Protein AF-A0A1Q9NYP8-F1 (afdb_monomer_lite)

Radius of gyration: 22.96 Å; chains: 1; bounding box: 77×47×53 Å

Secondary structure (DSSP, 8-state):
---------------HHHHGGG--TTS-HHHHHHHHHHHTSHHHHHHHHHHHHHSEEETTTHHHHHHHHHHHTSS----HHHHHHHHHHHHHHHHHTTSEEEEEE-B-TTS-B---SSS-EEEEEE-HHHHHHHHHHHHTTT-----

Sequence (147 aa):
MVRKMSSKYACCSMSSQEILKLENNSFPDIKVVSLLKLMAHPLRLKILRLLLYEEQICTCEIVPIFGTSLYNNGEKQYKPESLQVQITKQLVKLRKEGILESRKITFSSNGEAQNKNDGKWTSYKISRNYYSILKNIIESFSKSQKM

Foldseek 3Di:
DDDDDPCPDPDDPDDPVNVVVPQDPLAGVVNVVVVVVLCPPPLLVVVLVVCLVVQKDKLVCQLVVVQVVCVPPPHDRDDSVRSSVVSVVSLVVCVVSVQKDKDWWDADPVRDTDPDDPDTMMMIGGDPSCNVVSCVVSVVVVPDDPD

pLDDT: mean 73.92, std 17.04, range [36.56, 95.75]

Structure (mmCIF, N/CA/C/O backbone):
data_AF-A0A1Q9NYP8-F1
#
_entry.id   AF-A0A1Q9NYP8-F1
#
loop_
_atom_site.group_PDB
_atom_site.id
_atom_site.type_symbol
_atom_site.label_atom_id
_atom_site.label_alt_id
_atom_site.label_comp_id
_atom_site.label_asym_id
_atom_site.label_entity_id
_atom_site.label_seq_id
_atom_site.pdbx_PDB_ins_code
_atom_site.Cartn_x
_atom_site.Cartn_y
_atom_site.Cartn_z
_atom_site.occupancy
_atom_site.B_iso_or_equiv
_atom_site.auth_seq_id
_atom_site.auth_comp_id
_atom_site.auth_asym_id
_atom_site.auth_atom_id
_atom_site.pdbx_PDB_model_num
ATOM 1 N N . MET A 1 1 ? -52.732 27.556 32.100 1.00 40.81 1 MET A N 1
ATOM 2 C CA . MET A 1 1 ? -52.751 26.305 31.307 1.00 40.81 1 MET A CA 1
ATOM 3 C C . MET A 1 1 ? -51.389 26.160 30.631 1.00 40.81 1 MET A C 1
ATOM 5 O O . MET A 1 1 ? -51.141 26.791 29.612 1.00 40.81 1 MET A O 1
ATOM 9 N N . VAL A 1 2 ? -50.450 25.449 31.261 1.00 39.84 2 VAL A N 1
ATOM 10 C CA . VAL A 1 2 ? -49.083 25.290 30.734 1.00 39.84 2 VAL A CA 1
ATOM 11 C C . VAL A 1 2 ? -49.126 24.220 29.648 1.00 39.84 2 VAL A C 1
ATOM 13 O O . VAL A 1 2 ? -49.414 23.057 29.930 1.00 39.84 2 VAL A O 1
ATOM 16 N N . ARG A 1 3 ? -48.909 24.612 28.389 1.00 41.59 3 ARG A N 1
ATOM 17 C CA . ARG A 1 3 ? -48.824 23.666 27.272 1.00 41.59 3 ARG A CA 1
ATOM 18 C C . ARG A 1 3 ? -47.592 22.782 27.477 1.00 41.59 3 ARG A C 1
ATOM 20 O O . ARG A 1 3 ? -46.468 23.260 27.366 1.00 41.59 3 ARG A O 1
ATOM 27 N N . LYS A 1 4 ? -47.807 21.490 27.750 1.00 50.66 4 LYS A N 1
ATOM 28 C CA . LYS A 1 4 ? -46.775 20.454 27.611 1.00 50.66 4 LYS A CA 1
ATOM 29 C C . LYS A 1 4 ? -46.312 20.456 26.154 1.00 50.66 4 LYS A C 1
ATOM 31 O O . LYS A 1 4 ? -47.035 19.985 25.277 1.00 50.66 4 LYS A O 1
ATOM 36 N N . MET A 1 5 ? -45.128 21.005 25.886 1.00 46.66 5 MET A N 1
ATOM 37 C CA . MET A 1 5 ? -44.473 20.799 24.600 1.00 46.66 5 MET A CA 1
ATOM 38 C C . MET A 1 5 ? -44.077 19.326 24.507 1.00 46.66 5 MET A C 1
ATOM 40 O O . MET A 1 5 ? -43.237 18.830 25.251 1.00 46.66 5 MET A O 1
ATOM 44 N N . SER A 1 6 ? -44.752 18.622 23.605 1.00 46.25 6 SER A N 1
ATOM 45 C CA . SER A 1 6 ? -44.417 17.273 23.173 1.00 46.25 6 SER A CA 1
ATOM 46 C C . SER A 1 6 ? -43.011 17.289 22.561 1.00 46.25 6 SER A C 1
ATOM 48 O O . SER A 1 6 ? -42.830 17.780 21.445 1.00 46.25 6 SER A O 1
ATOM 50 N N . SER A 1 7 ? -42.036 16.740 23.286 1.00 49.31 7 SER A N 1
ATOM 51 C CA . SER A 1 7 ? -40.695 16.417 22.791 1.00 49.31 7 SER A CA 1
ATOM 52 C C . SER A 1 7 ? -40.804 15.377 21.670 1.00 49.31 7 SER A C 1
ATOM 54 O O . SER A 1 7 ? -40.824 14.174 21.910 1.00 49.31 7 SER A O 1
ATOM 56 N N . LYS A 1 8 ? -40.953 15.845 20.427 1.00 53.72 8 LYS A N 1
ATOM 57 C CA . LYS A 1 8 ? -40.946 15.002 19.218 1.00 53.72 8 LYS A CA 1
ATOM 58 C C . LYS A 1 8 ? -39.544 14.792 18.639 1.00 53.72 8 LYS A C 1
ATOM 60 O O . LYS A 1 8 ? -39.412 14.159 17.601 1.00 53.72 8 LYS A O 1
ATOM 65 N N . TYR A 1 9 ? -38.509 15.279 19.323 1.00 56.22 9 TYR A N 1
ATOM 66 C CA . TYR A 1 9 ? -37.120 15.180 18.884 1.00 56.22 9 TYR A CA 1
ATOM 67 C C . TYR A 1 9 ? -36.210 14.885 20.079 1.00 56.22 9 TYR A C 1
ATOM 69 O O . TYR A 1 9 ? -35.381 15.704 20.463 1.00 56.22 9 TYR A O 1
ATOM 77 N N . ALA A 1 10 ? -36.353 13.704 20.681 1.00 51.28 10 ALA A N 1
ATOM 78 C CA . ALA A 1 10 ? -35.267 13.136 21.476 1.00 51.28 10 ALA A CA 1
ATOM 79 C C . ALA A 1 10 ? -34.174 12.658 20.503 1.00 51.28 10 ALA A C 1
ATOM 81 O O . ALA A 1 10 ? -34.065 11.476 20.191 1.00 51.28 10 ALA A O 1
ATOM 82 N N . CYS A 1 11 ? -33.430 13.606 19.931 1.00 57.38 11 CYS A N 1
ATOM 83 C CA . CYS A 1 11 ? -32.310 13.320 19.048 1.00 57.38 11 CYS A CA 1
ATOM 84 C C . CYS A 1 11 ? -31.054 13.131 19.914 1.00 57.38 11 CYS A C 1
ATOM 86 O O . CYS A 1 11 ? -30.498 14.103 20.417 1.00 57.38 11 CYS A O 1
ATOM 88 N N . CYS A 1 12 ? -30.660 11.865 20.081 1.00 60.12 12 CYS A N 1
ATOM 89 C CA . CYS A 1 12 ? -29.330 11.389 20.484 1.00 60.12 12 CYS A CA 1
ATOM 90 C C . CYS A 1 12 ? -28.854 11.737 21.911 1.00 60.12 12 CYS A C 1
ATOM 92 O O . CYS A 1 12 ? -28.210 12.753 22.149 1.00 60.12 12 CYS A O 1
ATOM 94 N N . SER A 1 13 ? -29.083 10.821 22.858 1.00 61.16 13 SER A N 1
ATOM 95 C CA . SER A 1 13 ? -28.619 10.910 24.249 1.00 61.16 13 SER A CA 1
ATOM 96 C C . SER A 1 13 ? -27.310 10.146 24.495 1.00 61.16 13 SER A C 1
ATOM 98 O O . SER A 1 13 ? -27.259 9.302 25.385 1.00 61.16 13 SER A O 1
ATOM 100 N N . MET A 1 14 ? -26.262 10.393 23.705 1.00 63.28 14 MET A N 1
ATOM 101 C CA . MET A 1 14 ? -24.908 10.050 24.158 1.00 63.28 14 MET A CA 1
ATOM 102 C C . MET A 1 14 ? -24.208 11.330 24.587 1.00 63.28 14 MET A C 1
ATOM 104 O O . MET A 1 14 ? -23.986 12.240 23.789 1.00 63.28 14 MET A O 1
ATOM 108 N N . SER A 1 15 ? -23.891 11.405 25.870 1.00 75.94 15 SER A N 1
ATOM 109 C CA . SER A 1 15 ? -23.061 12.453 26.443 1.00 75.94 15 SER A CA 1
ATOM 110 C C . SER A 1 15 ? -21.618 12.326 25.946 1.00 75.94 15 SER A C 1
ATOM 112 O O . SER A 1 15 ? -21.139 11.236 25.626 1.00 75.94 15 SER A O 1
ATOM 114 N N . SER A 1 16 ? -20.876 13.433 25.929 1.00 69.88 16 SER A N 1
ATOM 115 C CA . SER A 1 16 ? -19.468 13.442 25.506 1.00 69.88 16 SER A CA 1
ATOM 116 C C . SER A 1 16 ? -18.596 12.453 26.295 1.00 69.88 16 SER A C 1
ATOM 118 O O . SER A 1 16 ? -17.634 11.916 25.757 1.00 69.88 16 SER A O 1
ATOM 120 N N . GLN A 1 17 ? -18.948 12.166 27.554 1.00 71.62 17 GLN A N 1
ATOM 121 C CA . GLN A 1 17 ? -18.256 11.176 28.387 1.00 71.62 17 GLN A CA 1
ATOM 122 C C . GLN A 1 17 ? -18.514 9.729 27.948 1.00 71.62 17 GLN A C 1
ATOM 124 O O . GLN A 1 17 ? -17.668 8.867 28.164 1.00 71.62 17 GLN A O 1
ATOM 129 N N . GLU A 1 18 ? -19.666 9.442 27.343 1.00 76.19 18 GLU A N 1
ATOM 130 C CA . GLU A 1 18 ? -19.981 8.114 26.810 1.00 76.19 18 GLU A CA 1
ATOM 131 C C . GLU A 1 18 ? -19.285 7.866 25.469 1.00 76.19 18 GLU A C 1
ATOM 133 O O . GLU A 1 18 ? -18.900 6.734 25.194 1.00 76.19 18 GLU A O 1
ATOM 138 N N . ILE A 1 19 ? -19.034 8.916 24.680 1.00 72.38 19 ILE A N 1
ATOM 139 C CA . ILE A 1 19 ? -18.252 8.833 23.435 1.00 72.38 19 ILE A CA 1
ATOM 140 C C . ILE A 1 19 ? -16.797 8.445 23.725 1.00 72.38 19 ILE A C 1
ATOM 142 O O . ILE A 1 19 ? -16.246 7.592 23.038 1.00 72.38 19 ILE A O 1
ATOM 146 N N . LEU A 1 20 ? -16.191 9.000 24.780 1.00 68.56 20 LEU A N 1
ATOM 147 C CA . LEU A 1 20 ? -14.818 8.656 25.184 1.00 68.56 20 LEU A CA 1
ATOM 148 C C . LEU A 1 20 ? -14.663 7.182 25.596 1.00 68.56 20 LEU A C 1
ATOM 150 O O . LEU A 1 20 ? -13.567 6.640 25.550 1.00 68.56 20 LEU A O 1
ATOM 154 N N . LYS A 1 21 ? -15.756 6.505 25.970 1.00 71.06 21 LYS A N 1
ATOM 155 C CA . LYS A 1 21 ? -15.749 5.071 26.305 1.00 71.06 21 LYS A CA 1
ATOM 156 C C . LYS A 1 21 ? -15.806 4.163 25.073 1.00 71.06 21 LYS A C 1
ATOM 158 O O . LYS A 1 21 ? -15.669 2.953 25.224 1.00 71.06 21 LYS A O 1
ATOM 163 N N . LEU A 1 22 ? -16.016 4.721 23.878 1.00 70.06 22 LEU A N 1
ATOM 164 C CA . LEU A 1 22 ? -16.021 3.979 22.613 1.00 70.06 22 LEU A CA 1
ATOM 165 C C . LEU A 1 22 ? -14.612 3.766 22.036 1.00 70.06 22 LEU A C 1
ATOM 167 O O . LEU A 1 22 ? -14.495 3.203 20.948 1.00 70.06 22 LEU A O 1
ATOM 171 N N . GLU A 1 23 ? -13.556 4.214 22.726 1.00 64.31 23 GLU A N 1
ATOM 172 C CA . GLU A 1 23 ? -12.179 4.056 22.255 1.00 64.31 23 GLU A CA 1
ATOM 173 C C . GLU A 1 23 ? -11.858 2.591 21.926 1.00 64.31 23 GLU A C 1
ATOM 175 O O . GLU A 1 23 ? -12.004 1.672 22.739 1.00 64.31 23 GLU A O 1
ATOM 180 N N . ASN A 1 24 ? -11.404 2.367 20.694 1.00 62.94 24 ASN A N 1
ATOM 181 C CA . ASN A 1 24 ? -11.041 1.044 20.221 1.00 62.94 24 ASN A CA 1
ATOM 182 C C . ASN A 1 24 ? -9.632 0.685 20.715 1.00 62.94 24 ASN A C 1
ATOM 184 O O . ASN A 1 24 ? -8.627 1.002 20.079 1.00 62.94 24 ASN A O 1
ATOM 188 N N . ASN A 1 25 ? -9.555 -0.013 21.851 1.00 61.53 25 ASN A N 1
ATOM 189 C CA . ASN A 1 25 ? -8.284 -0.413 22.470 1.00 61.53 25 ASN A CA 1
ATOM 190 C C . ASN A 1 25 ? -7.378 -1.252 21.551 1.00 61.53 25 ASN A C 1
ATOM 192 O O . ASN A 1 25 ? -6.161 -1.277 21.736 1.00 61.53 25 ASN A O 1
ATOM 196 N N . SER A 1 26 ? -7.939 -1.944 20.556 1.00 65.75 26 SER A N 1
ATOM 197 C CA . SER A 1 26 ? -7.162 -2.771 19.628 1.00 65.75 26 SER A CA 1
ATOM 198 C C . SER A 1 26 ? -6.425 -1.944 18.571 1.00 65.75 26 SER A C 1
ATOM 200 O O . SER A 1 26 ? -5.361 -2.354 18.103 1.00 65.75 26 SER A O 1
ATOM 202 N N . PHE A 1 27 ? -6.965 -0.783 18.188 1.00 69.44 27 PHE A N 1
ATOM 203 C CA . PHE A 1 27 ? -6.365 0.102 17.192 1.00 69.44 27 PHE A CA 1
ATOM 204 C C . PHE A 1 27 ? -6.673 1.566 17.540 1.00 69.44 27 PHE A C 1
ATOM 206 O O . PHE A 1 27 ? -7.765 2.037 17.231 1.00 69.44 27 PHE A O 1
ATOM 213 N N . PRO A 1 28 ? -5.718 2.303 18.144 1.00 80.12 28 PRO A N 1
ATOM 214 C CA . PRO A 1 28 ? -5.932 3.691 18.534 1.00 80.12 28 PRO A CA 1
ATOM 215 C C . PRO A 1 28 ? -6.402 4.547 17.358 1.00 80.12 28 PRO A C 1
ATOM 217 O O . PRO A 1 28 ? -5.813 4.474 16.273 1.00 80.12 28 PRO A O 1
ATOM 220 N N . ASP A 1 29 ? -7.385 5.415 17.587 1.00 80.00 29 ASP A N 1
ATOM 221 C CA . ASP A 1 29 ? -7.991 6.269 16.556 1.00 80.00 29 ASP A CA 1
ATOM 222 C C . ASP A 1 29 ? -6.948 7.069 15.764 1.00 80.00 29 ASP A C 1
ATOM 224 O O . ASP A 1 29 ? -7.033 7.192 14.542 1.00 80.00 29 ASP A O 1
ATOM 228 N N . ILE A 1 30 ? -5.884 7.529 16.428 1.00 83.00 30 ILE A N 1
ATOM 229 C CA . ILE A 1 30 ? -4.753 8.225 15.793 1.00 83.00 30 ILE A CA 1
ATOM 230 C C . ILE A 1 30 ? -4.103 7.363 14.697 1.00 83.00 30 ILE A C 1
ATOM 232 O O . ILE A 1 30 ? -3.786 7.864 13.613 1.00 83.00 30 ILE A O 1
ATOM 236 N N . LYS A 1 31 ? -3.918 6.059 14.945 1.00 80.31 31 LYS A N 1
ATOM 237 C CA . LYS A 1 31 ? -3.356 5.127 13.955 1.00 80.31 31 LYS A CA 1
ATOM 238 C C . LYS A 1 31 ? -4.330 4.881 12.809 1.00 80.31 31 LYS A C 1
ATOM 240 O O . LYS A 1 31 ? -3.892 4.828 11.662 1.00 80.31 31 LYS A O 1
ATOM 245 N N . VAL A 1 32 ? -5.629 4.788 13.095 1.00 82.38 32 VAL A N 1
ATOM 246 C CA . VAL A 1 32 ? -6.673 4.651 12.066 1.00 82.38 32 VAL A CA 1
ATOM 247 C C . VAL A 1 32 ? -6.689 5.879 11.153 1.00 82.38 32 VAL A C 1
ATOM 249 O O . VAL A 1 32 ? -6.622 5.744 9.932 1.00 82.38 32 VAL A O 1
ATOM 252 N N . VAL A 1 33 ? -6.683 7.085 11.722 1.00 86.06 33 VAL A N 1
ATOM 253 C CA . VAL A 1 33 ? -6.633 8.342 10.960 1.00 86.06 33 VAL A CA 1
ATOM 254 C C . VAL A 1 33 ? -5.366 8.423 10.109 1.00 86.06 33 VAL A C 1
ATOM 256 O O . VAL A 1 33 ? -5.435 8.821 8.944 1.00 86.06 33 VAL A O 1
ATOM 259 N N . SER A 1 34 ? -4.211 8.031 10.656 1.00 86.81 34 SER A N 1
ATOM 260 C CA . SER A 1 34 ? -2.955 7.985 9.896 1.00 86.81 34 SER A CA 1
ATOM 261 C C . SER A 1 34 ? -3.049 7.026 8.704 1.00 86.81 34 SER A C 1
ATOM 263 O O . SER A 1 34 ? -2.731 7.405 7.573 1.00 86.81 34 SER A O 1
ATOM 265 N N . LEU A 1 35 ? -3.578 5.817 8.927 1.00 87.25 35 LEU A N 1
ATOM 266 C CA . LEU A 1 35 ? -3.789 4.812 7.886 1.00 87.25 35 LEU A CA 1
ATOM 267 C C . LEU A 1 35 ? -4.707 5.337 6.773 1.00 87.25 35 LEU A C 1
ATOM 269 O O . LEU A 1 35 ? -4.365 5.235 5.595 1.00 87.25 35 LEU A O 1
ATOM 273 N N . LEU A 1 36 ? -5.827 5.972 7.125 1.00 88.19 36 LEU A N 1
ATOM 274 C CA . LEU A 1 36 ? -6.760 6.549 6.152 1.00 88.19 36 LEU A CA 1
ATOM 275 C C . LEU A 1 36 ? -6.117 7.678 5.333 1.00 88.19 36 LEU A C 1
ATOM 277 O O . LEU A 1 36 ? -6.206 7.674 4.104 1.00 88.19 36 LEU A O 1
ATOM 281 N N . LYS A 1 37 ? -5.393 8.605 5.976 1.00 89.81 37 LYS A N 1
ATOM 282 C CA . LYS A 1 37 ? -4.634 9.671 5.285 1.00 89.81 37 LYS A CA 1
ATOM 283 C C . LYS A 1 37 ? -3.591 9.103 4.328 1.00 89.81 37 LYS A C 1
ATOM 285 O O . LYS A 1 37 ? -3.307 9.665 3.266 1.00 89.81 37 LYS A O 1
ATOM 290 N N . LEU A 1 38 ? -2.990 7.984 4.704 1.00 89.25 38 LEU A N 1
ATOM 291 C CA . LEU A 1 38 ? -2.020 7.306 3.876 1.00 89.25 38 LEU A CA 1
ATOM 292 C C . LEU A 1 38 ? -2.676 6.605 2.676 1.00 89.25 38 LEU A C 1
ATOM 294 O O . LEU A 1 38 ? -2.163 6.678 1.560 1.00 89.25 38 LEU A O 1
ATOM 298 N N . MET A 1 39 ? -3.838 5.992 2.857 1.00 88.88 39 MET A N 1
ATOM 299 C CA . MET A 1 39 ? -4.580 5.355 1.768 1.00 88.88 39 MET A CA 1
ATOM 300 C C . MET A 1 39 ? -5.238 6.356 0.811 1.00 88.88 39 MET A C 1
ATOM 302 O O . MET A 1 39 ? -5.429 6.029 -0.356 1.00 88.88 39 MET A O 1
ATOM 306 N N . ALA A 1 40 ? -5.500 7.590 1.249 1.00 87.88 40 ALA A N 1
ATOM 307 C CA . ALA A 1 40 ? -6.160 8.633 0.455 1.00 87.88 40 ALA A CA 1
ATOM 308 C C . ALA A 1 40 ? -5.402 9.077 -0.818 1.00 87.88 40 ALA A C 1
ATOM 310 O O . ALA A 1 40 ? -5.912 9.872 -1.600 1.00 87.88 40 ALA A O 1
ATOM 311 N N . HIS A 1 41 ? -4.184 8.582 -1.063 1.00 88.94 41 HIS A N 1
ATOM 312 C CA . HIS A 1 41 ? -3.477 8.846 -2.317 1.00 88.94 41 HIS A CA 1
ATOM 313 C C . HIS A 1 41 ? -3.815 7.773 -3.365 1.00 88.94 41 HIS A C 1
ATOM 315 O O . HIS A 1 41 ? -3.499 6.601 -3.129 1.00 88.94 41 HIS A O 1
ATOM 321 N N . PRO A 1 42 ? -4.298 8.143 -4.568 1.00 85.50 42 PRO A N 1
ATOM 322 C CA . PRO A 1 42 ? -4.761 7.187 -5.579 1.00 85.50 42 PRO A CA 1
ATOM 323 C C . PRO A 1 42 ? -3.746 6.088 -5.905 1.00 85.50 42 PRO A C 1
ATOM 325 O O . PRO A 1 42 ? -4.071 4.905 -5.893 1.00 85.50 42 PRO A O 1
ATOM 328 N N . LEU A 1 43 ? -2.478 6.462 -6.114 1.00 87.06 43 L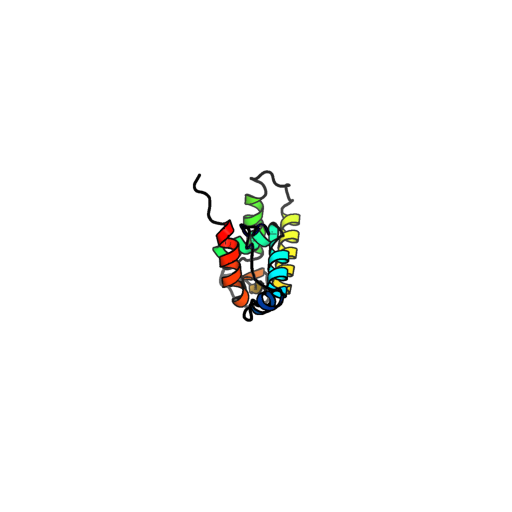EU A N 1
ATOM 329 C CA . LEU A 1 43 ? -1.422 5.489 -6.410 1.00 87.06 43 LEU A CA 1
ATOM 330 C C . LEU A 1 43 ? -1.143 4.517 -5.251 1.00 87.06 43 LEU A C 1
ATOM 332 O O . LEU A 1 43 ? -0.927 3.337 -5.498 1.00 87.06 43 LEU A O 1
ATOM 336 N N . ARG A 1 44 ? -1.181 4.981 -3.990 1.00 91.06 44 ARG A N 1
ATOM 3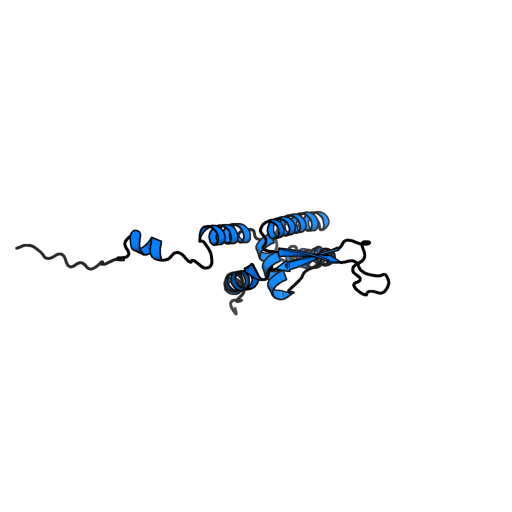37 C CA . ARG A 1 44 ? -0.997 4.104 -2.820 1.00 91.06 44 ARG A CA 1
ATOM 338 C C . ARG A 1 44 ? -2.152 3.115 -2.720 1.00 91.06 44 ARG A C 1
ATOM 34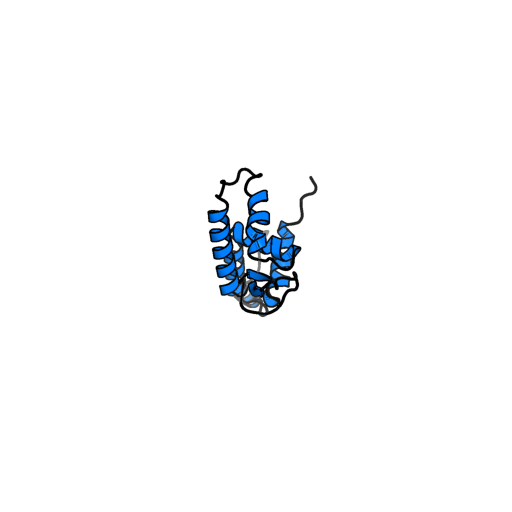0 O O . ARG A 1 44 ? -1.911 1.936 -2.504 1.00 91.06 44 ARG A O 1
ATOM 347 N N . LEU A 1 45 ? -3.379 3.569 -2.963 1.00 90.00 45 LEU A N 1
ATOM 348 C CA . LEU A 1 45 ? -4.546 2.695 -2.983 1.00 90.00 45 LEU A CA 1
ATOM 349 C C . LEU A 1 45 ? -4.467 1.641 -4.099 1.00 90.00 45 LEU A C 1
ATOM 351 O O . LEU A 1 45 ? -4.730 0.473 -3.833 1.00 90.00 45 LEU A O 1
ATOM 355 N N . LYS A 1 46 ? -4.055 2.019 -5.320 1.00 87.75 46 LYS A N 1
ATOM 356 C CA . LYS A 1 46 ? -3.844 1.070 -6.433 1.00 87.75 46 LYS A CA 1
ATOM 357 C C . LYS A 1 46 ? -2.765 0.027 -6.088 1.00 87.75 46 LYS A C 1
ATOM 359 O O . LYS A 1 46 ? -2.984 -1.157 -6.307 1.00 87.75 46 LYS A O 1
ATOM 364 N N . ILE A 1 47 ? -1.649 0.447 -5.481 1.00 90.94 47 ILE A N 1
ATOM 365 C CA . ILE 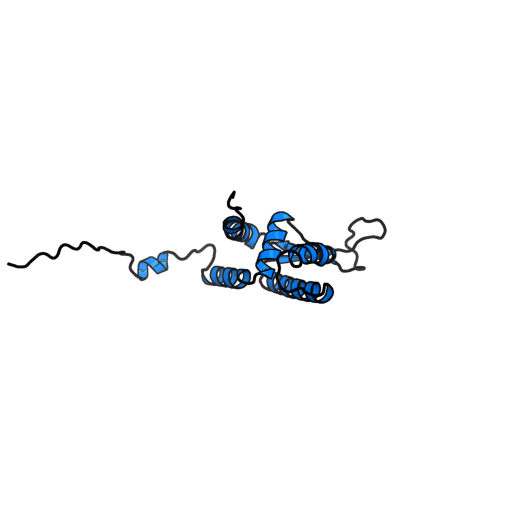A 1 47 ? -0.589 -0.457 -4.990 1.00 90.94 47 ILE A CA 1
ATOM 366 C C . ILE A 1 47 ? -1.119 -1.435 -3.939 1.00 90.94 47 ILE A C 1
ATOM 368 O O . ILE A 1 47 ? -0.861 -2.630 -4.034 1.00 90.94 47 ILE A O 1
ATOM 372 N N . LEU A 1 48 ? -1.864 -0.948 -2.945 1.00 92.44 48 LEU A N 1
ATOM 373 C CA . LEU A 1 48 ? -2.409 -1.800 -1.887 1.00 92.44 48 LEU A CA 1
ATOM 374 C C . LEU A 1 48 ? -3.461 -2.778 -2.425 1.00 92.44 48 LEU A C 1
ATOM 376 O O . LEU A 1 48 ? -3.468 -3.930 -2.012 1.00 92.44 48 LEU A O 1
ATOM 380 N N . ARG A 1 49 ? -4.304 -2.354 -3.377 1.00 89.75 49 ARG A N 1
ATOM 381 C CA . ARG A 1 49 ? -5.245 -3.239 -4.084 1.00 89.75 49 ARG A CA 1
ATOM 382 C C . ARG A 1 49 ? -4.525 -4.365 -4.814 1.00 89.75 49 ARG A C 1
ATOM 384 O O . ARG A 1 49 ? -4.892 -5.519 -4.639 1.00 89.75 49 ARG A O 1
ATOM 391 N N . LEU A 1 50 ? -3.491 -4.024 -5.581 1.00 89.06 50 LEU A N 1
ATOM 392 C CA . LEU A 1 50 ? -2.675 -5.008 -6.286 1.00 89.06 50 LEU A CA 1
ATOM 393 C C . LEU A 1 50 ? -2.050 -6.009 -5.308 1.00 89.06 50 LEU A C 1
ATOM 395 O O . LEU A 1 50 ? -2.152 -7.206 -5.512 1.00 89.06 50 LEU A O 1
ATOM 399 N N . LEU A 1 51 ? -1.467 -5.527 -4.211 1.00 91.88 51 LEU A N 1
ATOM 400 C CA . LEU A 1 51 ? -0.842 -6.380 -3.198 1.00 91.88 51 LEU A CA 1
ATOM 401 C C . LEU A 1 51 ? -1.824 -7.246 -2.403 1.00 91.88 51 LEU A C 1
ATOM 403 O O . LEU A 1 51 ? -1.424 -8.280 -1.881 1.00 91.88 51 LEU A O 1
ATOM 407 N N . LEU A 1 52 ? -3.085 -6.835 -2.273 1.00 91.25 52 LEU A N 1
ATOM 408 C CA . LEU A 1 52 ? -4.124 -7.689 -1.695 1.00 91.25 52 LEU A CA 1
ATOM 409 C C . LEU A 1 52 ? -4.521 -8.832 -2.637 1.00 91.25 52 LEU A C 1
ATOM 411 O O . LEU A 1 52 ? -4.970 -9.863 -2.148 1.00 91.25 52 LEU A O 1
ATOM 415 N N . TYR A 1 53 ? -4.365 -8.639 -3.950 1.00 88.06 53 TYR A N 1
ATOM 416 C CA . TYR A 1 53 ? -4.703 -9.622 -4.977 1.00 88.06 53 TYR A CA 1
ATOM 417 C C . TYR A 1 53 ? -3.530 -10.565 -5.300 1.00 88.06 53 TYR A C 1
ATOM 419 O O . TYR A 1 53 ? -3.701 -11.775 -5.254 1.00 88.06 53 TYR A O 1
ATOM 427 N N . GLU A 1 54 ? -2.338 -10.019 -5.558 1.00 87.50 54 GLU A N 1
ATOM 428 C CA . GLU A 1 54 ? -1.121 -10.769 -5.932 1.00 87.50 54 GLU A CA 1
ATOM 429 C C . GLU A 1 54 ? -0.300 -11.252 -4.721 1.00 87.50 54 GLU A C 1
ATOM 431 O O . GLU A 1 54 ? 0.699 -11.949 -4.877 1.00 87.50 54 GLU A O 1
ATOM 436 N N . GLU A 1 55 ? -0.672 -10.835 -3.503 1.00 89.81 55 GLU A N 1
ATOM 437 C CA . GLU A 1 55 ? 0.028 -11.049 -2.218 1.00 89.81 55 GLU A CA 1
ATOM 438 C C . GLU A 1 55 ? 1.423 -10.399 -2.098 1.00 89.81 55 GLU A C 1
ATOM 440 O O . GLU A 1 55 ? 1.822 -9.939 -1.019 1.00 89.81 55 GLU A O 1
ATOM 445 N N . GLN A 1 56 ? 2.167 -10.318 -3.199 1.00 90.06 56 GLN A N 1
ATOM 446 C CA . GLN A 1 56 ? 3.498 -9.738 -3.300 1.00 90.06 56 GLN A CA 1
ATOM 447 C C . GLN A 1 56 ? 3.721 -9.113 -4.681 1.00 90.06 56 GLN A C 1
ATOM 449 O O . GLN A 1 56 ? 3.163 -9.563 -5.672 1.00 90.06 56 GLN A O 1
ATOM 454 N N . ILE A 1 57 ? 4.576 -8.090 -4.756 1.00 89.00 57 ILE A N 1
ATOM 455 C CA . ILE A 1 57 ? 5.023 -7.522 -6.038 1.00 89.00 57 ILE A CA 1
ATOM 456 C C . ILE A 1 57 ? 6.529 -7.315 -6.034 1.00 89.00 57 ILE A C 1
ATOM 458 O O . ILE A 1 57 ? 7.095 -6.877 -5.025 1.00 89.00 57 ILE A O 1
ATOM 462 N N . CYS A 1 58 ? 7.181 -7.563 -7.166 1.00 86.94 58 CYS A N 1
ATOM 463 C CA . CYS A 1 58 ? 8.590 -7.260 -7.361 1.00 86.94 58 CYS A CA 1
ATOM 464 C C . CYS A 1 58 ? 8.795 -5.929 -8.097 1.00 86.94 58 CYS A C 1
ATOM 466 O O . CYS A 1 58 ? 7.993 -5.531 -8.940 1.00 86.94 58 CYS A O 1
ATOM 468 N N . THR A 1 59 ? 9.904 -5.230 -7.834 1.00 83.06 59 THR A N 1
ATOM 469 C CA . THR A 1 59 ? 10.202 -3.955 -8.511 1.00 83.06 59 THR A CA 1
ATOM 470 C C . THR A 1 59 ? 10.358 -4.058 -10.027 1.00 83.06 59 THR A C 1
ATOM 472 O O . THR A 1 59 ? 10.156 -3.050 -10.702 1.00 83.06 59 THR A O 1
ATOM 475 N N . CYS A 1 60 ? 10.682 -5.236 -10.571 1.00 78.56 60 CYS A N 1
ATOM 476 C CA . CYS A 1 60 ? 10.716 -5.476 -12.019 1.00 78.56 60 CYS A CA 1
ATOM 477 C C . CYS A 1 60 ? 9.316 -5.549 -12.655 1.00 78.56 60 CYS A C 1
ATOM 479 O O . CYS A 1 60 ? 9.166 -5.222 -13.827 1.00 78.56 60 CYS A O 1
ATOM 481 N N . GLU A 1 61 ? 8.286 -5.910 -11.889 1.00 77.88 61 GLU A N 1
ATOM 482 C CA . GLU A 1 61 ? 6.914 -6.126 -12.379 1.00 77.88 61 GLU A CA 1
ATOM 483 C C . GLU A 1 61 ? 6.056 -4.854 -12.304 1.00 77.88 61 GLU A C 1
ATOM 485 O O . GLU A 1 61 ? 4.989 -4.762 -12.907 1.00 77.88 61 GLU A O 1
ATOM 490 N N . ILE A 1 62 ? 6.539 -3.827 -11.600 1.00 78.38 62 ILE A N 1
ATOM 491 C CA . ILE A 1 62 ? 5.810 -2.577 -11.362 1.00 78.38 62 ILE A CA 1
ATOM 492 C C . ILE A 1 62 ? 5.438 -1.859 -12.668 1.00 78.38 62 ILE A C 1
ATOM 494 O O . ILE A 1 62 ? 4.298 -1.432 -12.842 1.00 78.38 62 ILE A O 1
ATOM 498 N N . VAL A 1 63 ? 6.396 -1.663 -13.576 1.00 70.12 63 VAL A N 1
ATOM 499 C CA . VAL A 1 63 ? 6.164 -0.849 -14.782 1.00 70.12 63 VAL A CA 1
ATOM 500 C C . VAL A 1 63 ? 5.154 -1.508 -15.730 1.00 70.12 63 VAL A C 1
ATOM 502 O O . VAL A 1 63 ? 4.230 -0.806 -16.140 1.00 70.12 63 VAL A O 1
ATOM 505 N N . PRO A 1 64 ? 5.237 -2.820 -16.027 1.00 73.31 64 PRO A N 1
ATOM 506 C CA . PRO A 1 64 ? 4.221 -3.506 -16.826 1.00 73.31 64 PRO A CA 1
ATOM 507 C C . PRO A 1 64 ? 2.800 -3.381 -16.259 1.00 73.31 64 PRO A C 1
ATOM 509 O O . PRO A 1 64 ? 1.873 -3.068 -17.007 1.00 73.31 64 PRO A O 1
ATOM 512 N N . ILE A 1 65 ? 2.632 -3.564 -14.943 1.00 75.31 65 ILE A N 1
ATOM 513 C CA . ILE A 1 65 ? 1.314 -3.600 -14.285 1.00 75.31 65 ILE A CA 1
ATOM 514 C C . ILE A 1 65 ? 0.663 -2.211 -14.237 1.00 75.31 65 ILE A C 1
ATOM 516 O O . ILE A 1 65 ? -0.525 -2.044 -14.517 1.00 75.31 65 ILE A O 1
ATOM 520 N N . PHE A 1 66 ? 1.433 -1.180 -13.886 1.00 74.00 66 PHE A N 1
ATOM 521 C CA . PHE A 1 66 ? 0.895 0.178 -13.763 1.00 74.00 66 PHE A CA 1
ATOM 522 C C . PHE A 1 66 ? 0.910 0.951 -15.086 1.00 74.00 66 PHE A C 1
ATOM 524 O O . PHE A 1 66 ? 0.090 1.849 -15.272 1.00 74.00 66 PHE A O 1
ATOM 531 N N . GLY A 1 67 ? 1.808 0.605 -16.010 1.00 65.69 67 GLY A N 1
ATOM 532 C CA . GLY A 1 67 ? 1.931 1.240 -17.320 1.00 65.69 67 GLY A CA 1
ATOM 533 C C . GLY A 1 67 ? 0.797 0.887 -18.282 1.00 65.69 67 GLY A C 1
ATOM 534 O O . GLY A 1 67 ? 0.439 1.707 -19.113 1.00 65.69 67 GLY A O 1
ATOM 535 N N . THR A 1 68 ? 0.168 -0.281 -18.159 1.00 58.41 68 THR A N 1
ATOM 536 C CA . THR A 1 68 ? -0.958 -0.667 -19.032 1.00 58.41 68 THR A CA 1
ATOM 537 C C . THR A 1 68 ? -2.292 -0.040 -18.609 1.00 58.41 68 THR A C 1
ATOM 539 O O . THR A 1 68 ? -3.049 0.413 -19.463 1.00 58.41 68 THR A O 1
ATOM 542 N N . SER A 1 69 ? -2.591 0.054 -17.305 1.00 54.88 69 SER A N 1
ATOM 543 C CA . SER A 1 69 ? -3.903 0.557 -16.840 1.00 54.88 69 SER A CA 1
ATOM 544 C C . SER A 1 69 ? -4.026 2.086 -16.779 1.00 54.88 69 SER A C 1
ATOM 546 O O . SER A 1 69 ? -5.123 2.617 -16.941 1.00 54.88 69 SER A O 1
ATOM 548 N N . LEU A 1 70 ? -2.922 2.814 -16.567 1.00 54.53 70 LEU A N 1
ATOM 549 C CA . LEU A 1 70 ? -2.944 4.283 -16.490 1.00 54.53 70 LEU A CA 1
ATOM 550 C C . LEU A 1 70 ? -3.068 4.952 -17.864 1.00 54.53 70 LEU A C 1
ATOM 552 O O . LEU A 1 70 ? -3.590 6.057 -17.949 1.00 54.53 70 LEU A O 1
ATOM 556 N N . TYR A 1 71 ? -2.628 4.281 -18.929 1.00 49.88 71 TYR A N 1
ATOM 557 C CA . TYR A 1 71 ? -2.674 4.820 -20.288 1.00 49.88 71 TYR A CA 1
ATOM 558 C C . TYR A 1 71 ? -4.036 4.643 -20.972 1.00 49.88 71 TYR A C 1
ATOM 560 O O . TYR A 1 71 ? -4.405 5.472 -21.800 1.00 49.88 71 TYR A O 1
ATOM 568 N N . ASN A 1 72 ? -4.808 3.619 -20.596 1.00 48.78 72 ASN A N 1
ATOM 569 C CA . ASN A 1 72 ? -6.077 3.301 -21.260 1.00 48.78 72 ASN A CA 1
ATOM 570 C C . ASN A 1 72 ? -7.287 4.084 -20.717 1.00 48.78 72 ASN A C 1
ATOM 572 O O . ASN A 1 72 ? -8.300 4.176 -21.402 1.00 48.78 72 ASN A O 1
ATOM 576 N N . ASN A 1 73 ? -7.188 4.690 -19.527 1.00 53.44 73 ASN A N 1
ATOM 577 C CA . ASN A 1 73 ? -8.328 5.326 -18.844 1.00 53.44 73 ASN A CA 1
ATOM 578 C C . ASN A 1 73 ? -8.346 6.867 -18.911 1.00 53.44 73 ASN A C 1
ATOM 580 O O . ASN A 1 73 ? -9.022 7.507 -18.110 1.00 53.44 73 ASN A O 1
ATOM 584 N N . GLY A 1 74 ? -7.597 7.490 -19.827 1.00 50.97 74 GLY A N 1
ATOM 585 C CA . GLY A 1 74 ? -7.596 8.953 -20.000 1.00 50.97 74 GLY A CA 1
ATOM 586 C C . GLY A 1 74 ? -6.948 9.753 -18.855 1.00 50.97 74 GLY A C 1
ATOM 587 O O . GLY A 1 74 ? -6.935 10.983 -18.894 1.00 50.97 74 GLY A O 1
ATOM 588 N N . GLU A 1 75 ? -6.378 9.086 -17.847 1.00 56.22 75 GLU A N 1
ATOM 589 C CA . GLU A 1 75 ? -5.538 9.726 -16.832 1.00 56.22 75 GLU A CA 1
ATOM 590 C C . GLU A 1 75 ? -4.177 10.108 -17.456 1.00 56.22 75 GLU A C 1
ATOM 592 O O . GLU A 1 75 ? -3.686 9.449 -18.370 1.00 56.22 75 GLU A O 1
ATOM 597 N N . LYS A 1 76 ? -3.578 11.219 -16.998 1.00 55.81 76 LYS A N 1
ATOM 598 C CA . LYS A 1 76 ? -2.339 11.807 -17.549 1.00 55.81 76 LYS A CA 1
ATOM 599 C C . LYS A 1 76 ? -1.283 10.745 -17.900 1.00 55.81 76 LYS A C 1
ATOM 601 O O . LYS A 1 76 ? -0.881 9.962 -17.044 1.00 55.81 76 LYS A O 1
ATOM 606 N N . GLN A 1 77 ? -0.788 10.779 -19.139 1.00 56.09 77 GLN A N 1
ATOM 607 C CA . GLN A 1 77 ? 0.248 9.868 -19.628 1.00 56.09 77 GLN A CA 1
ATOM 608 C C . GLN A 1 77 ? 1.572 10.109 -18.885 1.00 56.09 77 GLN A C 1
ATOM 610 O O . GLN A 1 77 ? 2.231 11.134 -19.069 1.00 56.09 77 GLN A O 1
ATOM 615 N N . TYR A 1 78 ? 1.975 9.170 -18.031 1.00 55.53 78 TYR A N 1
ATOM 616 C CA . TYR A 1 78 ? 3.268 9.214 -17.347 1.00 55.53 78 TYR A CA 1
ATOM 617 C C . TYR A 1 78 ? 4.303 8.449 -18.157 1.00 55.53 78 TYR A C 1
ATOM 619 O O . TYR A 1 78 ? 4.179 7.235 -18.259 1.00 55.53 78 TYR A O 1
ATOM 627 N N . LYS A 1 79 ? 5.365 9.115 -18.642 1.00 62.81 79 LYS A N 1
ATOM 628 C CA . LYS A 1 79 ? 6.510 8.427 -19.269 1.00 62.81 79 LYS A CA 1
ATOM 629 C C . LYS A 1 79 ? 6.935 7.224 -18.399 1.00 62.81 79 LYS A C 1
ATOM 631 O O . LYS A 1 79 ? 7.067 7.420 -17.184 1.00 62.81 79 LYS A O 1
ATOM 636 N N . PRO A 1 80 ? 7.185 6.028 -18.963 1.00 65.06 80 PRO A N 1
ATOM 637 C CA . PRO A 1 80 ? 7.392 4.795 -18.191 1.00 65.06 80 PRO A CA 1
ATOM 638 C C . PRO A 1 80 ? 8.437 4.921 -17.069 1.00 65.06 80 PRO A C 1
ATOM 640 O O . PRO A 1 80 ? 8.192 4.529 -15.928 1.00 65.06 80 PRO A O 1
ATOM 643 N N . GLU A 1 81 ? 9.565 5.573 -17.355 1.00 65.31 81 GLU A N 1
ATOM 644 C CA . GLU A 1 81 ? 10.643 5.832 -16.388 1.00 65.31 81 GLU A CA 1
ATOM 645 C C . GLU A 1 81 ? 10.187 6.726 -15.222 1.00 65.31 81 GLU A C 1
ATOM 647 O O . GLU A 1 81 ? 10.489 6.474 -14.053 1.00 65.31 81 GLU A O 1
ATOM 652 N N . SER A 1 82 ? 9.391 7.757 -15.519 1.00 73.19 82 SER A N 1
ATOM 653 C CA . SER A 1 82 ? 8.844 8.660 -14.503 1.00 73.19 82 SER A CA 1
ATOM 654 C C . SER A 1 82 ? 7.833 7.959 -13.591 1.00 73.19 82 SER A C 1
ATOM 656 O O . SER A 1 82 ? 7.762 8.262 -12.396 1.00 73.19 82 SER A O 1
ATOM 658 N N . LEU A 1 83 ? 7.094 6.984 -14.128 1.00 78.56 83 LEU A N 1
ATOM 659 C CA . LEU A 1 83 ? 6.110 6.200 -13.390 1.00 78.56 83 LEU A CA 1
ATOM 660 C C . LEU A 1 83 ? 6.791 5.259 -12.389 1.00 78.56 83 LEU A C 1
ATOM 662 O O . LEU A 1 83 ? 6.389 5.208 -11.223 1.00 78.56 83 LEU A O 1
ATOM 666 N N . GLN A 1 84 ? 7.871 4.585 -12.796 1.00 82.06 84 GLN A N 1
ATOM 667 C CA . GLN A 1 84 ? 8.648 3.712 -11.911 1.00 82.06 84 GLN A CA 1
ATOM 668 C C . GLN A 1 84 ? 9.170 4.465 -10.681 1.00 82.06 84 GLN A C 1
ATOM 670 O O . GLN A 1 84 ? 9.039 3.991 -9.548 1.00 82.06 84 GLN A O 1
ATOM 675 N N . VAL A 1 85 ? 9.714 5.669 -10.883 1.00 85.19 85 VAL A N 1
ATOM 676 C CA . VAL A 1 85 ? 10.215 6.520 -9.793 1.00 85.19 85 VAL A CA 1
ATOM 677 C C . VAL A 1 85 ? 9.084 6.917 -8.846 1.00 85.19 85 VAL A C 1
ATOM 679 O O . VAL A 1 85 ? 9.251 6.871 -7.624 1.00 85.19 85 VAL A O 1
ATOM 682 N N . GLN A 1 86 ? 7.920 7.293 -9.379 1.00 85.56 86 GLN A N 1
ATOM 683 C CA . GLN A 1 86 ? 6.767 7.671 -8.562 1.00 85.56 86 GLN A CA 1
ATOM 684 C C . GLN A 1 86 ? 6.244 6.502 -7.728 1.00 85.56 86 GLN A C 1
ATOM 686 O O . GLN A 1 86 ? 6.031 6.670 -6.527 1.00 85.56 86 GLN A O 1
ATOM 691 N N . ILE A 1 87 ? 6.092 5.318 -8.323 1.00 88.25 87 ILE A N 1
ATOM 692 C CA . ILE A 1 87 ? 5.625 4.123 -7.611 1.00 88.25 87 ILE A CA 1
ATOM 693 C C . ILE A 1 87 ? 6.627 3.723 -6.533 1.00 88.25 87 ILE A C 1
ATOM 695 O O . ILE A 1 87 ? 6.239 3.514 -5.384 1.00 88.25 87 ILE A O 1
ATOM 699 N N . THR A 1 88 ? 7.921 3.724 -6.856 1.00 88.75 88 THR A N 1
ATOM 700 C CA . THR A 1 88 ? 8.986 3.425 -5.888 1.00 88.75 88 THR A CA 1
ATOM 701 C C . THR A 1 88 ? 8.938 4.384 -4.697 1.00 88.75 88 THR A C 1
ATOM 703 O O . THR A 1 88 ? 8.993 3.948 -3.546 1.00 88.75 88 THR A O 1
ATOM 706 N N . LYS A 1 89 ? 8.744 5.690 -4.934 1.00 91.12 89 LYS A N 1
ATOM 707 C CA . LYS A 1 89 ? 8.560 6.678 -3.855 1.00 91.12 89 LYS A CA 1
ATOM 708 C C . LYS A 1 89 ? 7.361 6.342 -2.964 1.00 91.12 89 LYS A C 1
ATOM 710 O O . LYS A 1 89 ? 7.461 6.497 -1.746 1.00 91.12 89 LYS A O 1
ATOM 715 N N . GLN A 1 90 ? 6.246 5.881 -3.533 1.00 92.56 90 GLN A N 1
ATOM 716 C CA . GLN A 1 90 ? 5.083 5.472 -2.741 1.00 92.56 90 GLN A CA 1
ATOM 717 C C . GLN A 1 90 ? 5.344 4.187 -1.948 1.00 92.56 90 GLN A C 1
ATOM 719 O O . GLN A 1 90 ? 5.022 4.150 -0.763 1.00 92.56 90 GLN A O 1
ATOM 724 N N . LEU A 1 91 ? 5.987 3.178 -2.540 1.00 93.06 91 LEU A N 1
ATOM 725 C CA . LEU A 1 91 ? 6.366 1.939 -1.849 1.00 93.06 91 LEU A CA 1
ATOM 726 C C . LEU A 1 91 ? 7.281 2.208 -0.651 1.00 93.06 91 LEU A C 1
ATOM 728 O O . LEU A 1 91 ? 7.067 1.662 0.429 1.00 93.06 91 LEU A O 1
ATOM 732 N N . VAL A 1 92 ? 8.256 3.109 -0.806 1.00 92.31 92 VAL A N 1
ATOM 733 C CA . VAL A 1 92 ? 9.132 3.534 0.295 1.00 92.31 92 VAL A CA 1
ATOM 734 C C . VAL A 1 92 ? 8.334 4.203 1.414 1.00 92.31 92 VAL A C 1
ATOM 736 O O . VAL A 1 92 ? 8.582 3.909 2.581 1.00 92.31 92 VAL A O 1
ATOM 739 N N . LYS A 1 93 ? 7.368 5.073 1.089 1.00 93.56 93 LYS A N 1
ATOM 740 C CA . LYS A 1 93 ? 6.493 5.691 2.100 1.00 93.56 93 LYS A CA 1
ATOM 741 C C . LYS A 1 93 ? 5.664 4.642 2.842 1.00 93.56 93 LYS A C 1
ATOM 743 O O . LYS A 1 93 ? 5.679 4.629 4.064 1.00 93.56 93 LYS A O 1
ATOM 748 N N . LEU A 1 94 ? 4.999 3.739 2.120 1.00 94.38 94 LEU A N 1
ATOM 749 C CA . LEU A 1 94 ? 4.188 2.674 2.721 1.00 94.38 94 LEU A CA 1
ATOM 750 C C . LEU A 1 94 ? 5.026 1.746 3.620 1.00 94.38 94 LEU A C 1
ATOM 752 O O . LEU A 1 94 ? 4.577 1.342 4.689 1.00 94.38 94 LEU A O 1
ATOM 756 N N . ARG A 1 95 ? 6.267 1.448 3.220 1.00 94.50 95 ARG A N 1
ATOM 757 C CA . ARG A 1 95 ? 7.213 0.679 4.036 1.00 94.50 95 ARG A CA 1
ATOM 758 C C . ARG A 1 95 ? 7.633 1.425 5.305 1.00 94.50 95 ARG A C 1
ATOM 760 O O . ARG A 1 95 ? 7.696 0.810 6.362 1.00 94.50 95 ARG A O 1
ATOM 767 N N . LYS A 1 96 ? 7.951 2.723 5.217 1.00 93.25 96 LYS A N 1
ATOM 768 C CA . LYS A 1 96 ? 8.347 3.533 6.390 1.00 93.25 96 LYS A CA 1
ATOM 769 C C . LYS A 1 96 ? 7.262 3.559 7.467 1.00 93.25 96 LYS A C 1
ATOM 771 O O . LYS A 1 96 ? 7.584 3.566 8.645 1.00 93.25 96 LYS A O 1
ATOM 776 N N . GLU A 1 97 ? 6.006 3.505 7.045 1.00 90.94 97 GLU A N 1
ATOM 777 C CA . GLU A 1 97 ? 4.824 3.476 7.914 1.00 90.94 97 GLU A CA 1
ATOM 778 C C . GLU A 1 97 ? 4.494 2.055 8.421 1.00 90.94 97 GLU A C 1
ATOM 780 O O . GLU A 1 97 ? 3.485 1.837 9.086 1.00 90.94 97 GLU A O 1
ATOM 785 N N . GLY A 1 98 ? 5.333 1.061 8.105 1.00 91.94 98 GLY A N 1
ATOM 786 C CA . GLY A 1 98 ? 5.187 -0.323 8.564 1.00 91.94 98 GLY A CA 1
ATOM 787 C C . GLY A 1 98 ? 4.082 -1.117 7.865 1.00 91.94 98 GLY A C 1
ATOM 788 O O . GLY A 1 98 ? 3.792 -2.242 8.261 1.00 91.94 98 GLY A O 1
ATOM 789 N N . ILE A 1 99 ? 3.465 -0.557 6.824 1.00 94.31 99 ILE A N 1
ATOM 790 C CA . ILE A 1 99 ? 2.361 -1.203 6.104 1.00 94.31 99 ILE A CA 1
ATOM 791 C C . ILE A 1 99 ? 2.869 -2.240 5.118 1.00 94.31 99 ILE A C 1
ATOM 793 O O . ILE A 1 99 ? 2.212 -3.257 4.908 1.00 94.31 99 ILE A O 1
ATOM 797 N N . LEU A 1 100 ? 4.040 -1.996 4.532 1.00 95.62 100 LEU A N 1
ATOM 798 C CA . LEU A 1 100 ? 4.706 -2.958 3.666 1.00 95.62 100 LEU A CA 1
ATOM 799 C C . LEU A 1 100 ? 5.959 -3.512 4.327 1.00 95.62 100 LEU A C 1
ATOM 801 O O . LEU A 1 100 ? 6.788 -2.774 4.858 1.00 95.62 100 LEU A O 1
ATOM 805 N N . GLU A 1 101 ? 6.132 -4.815 4.184 1.00 94.25 101 GLU A N 1
ATOM 806 C CA . GLU A 1 101 ? 7.392 -5.506 4.399 1.00 94.25 101 GLU A CA 1
ATOM 807 C C . GLU A 1 101 ? 8.119 -5.608 3.056 1.00 94.25 101 GLU A C 1
ATOM 809 O O . GLU A 1 101 ? 7.488 -5.790 2.014 1.00 94.25 101 GLU A O 1
ATOM 814 N N . SER A 1 102 ? 9.448 -5.484 3.065 1.00 91.88 102 SER A N 1
ATOM 815 C CA . SER A 1 102 ? 10.252 -5.605 1.846 1.00 91.88 102 SER A CA 1
ATOM 816 C C . SER A 1 102 ? 11.369 -6.624 2.003 1.00 91.88 102 SER A C 1
ATOM 818 O O . SER A 1 102 ? 12.065 -6.601 3.020 1.00 91.88 102 SER A O 1
ATOM 820 N N . ARG A 1 103 ? 11.611 -7.436 0.974 1.00 88.88 103 ARG A N 1
ATOM 821 C CA . ARG A 1 103 ? 12.716 -8.399 0.911 1.00 88.88 103 ARG A CA 1
ATOM 822 C C . ARG A 1 103 ? 13.530 -8.166 -0.358 1.00 88.88 103 ARG A C 1
ATOM 824 O O . ARG A 1 103 ? 12.967 -7.945 -1.422 1.00 88.88 103 ARG A O 1
ATOM 831 N N . LYS A 1 104 ? 14.860 -8.215 -0.258 1.00 85.12 104 LYS A N 1
ATOM 832 C CA . LYS A 1 104 ? 15.720 -8.208 -1.450 1.00 85.12 104 LYS A CA 1
ATOM 833 C C . LYS A 1 104 ? 15.698 -9.597 -2.085 1.00 85.12 104 LYS A C 1
ATOM 835 O O . LYS A 1 104 ? 15.876 -10.584 -1.372 1.00 85.12 104 LYS A O 1
ATOM 840 N N . ILE A 1 105 ? 15.469 -9.650 -3.390 1.00 77.31 105 ILE A N 1
ATOM 841 C CA . ILE A 1 105 ? 15.498 -10.864 -4.203 1.00 77.31 105 ILE A CA 1
ATOM 842 C C . ILE A 1 105 ? 16.642 -10.731 -5.194 1.00 77.31 105 ILE A C 1
ATOM 844 O O . ILE A 1 105 ? 16.855 -9.665 -5.771 1.00 77.31 105 ILE A O 1
ATOM 848 N N . THR A 1 106 ? 17.346 -11.834 -5.378 1.00 67.62 106 THR A N 1
ATOM 849 C CA . THR A 1 106 ? 18.432 -12.003 -6.333 1.00 67.62 106 THR A CA 1
ATOM 850 C C . THR A 1 106 ? 18.133 -13.273 -7.121 1.00 67.62 106 THR A C 1
ATOM 852 O O . THR A 1 106 ? 17.754 -14.295 -6.544 1.00 67.62 106 THR A O 1
ATOM 855 N N . PHE A 1 107 ? 18.212 -13.190 -8.444 1.00 59.69 107 PHE A N 1
ATOM 856 C CA . PHE A 1 107 ? 17.980 -14.335 -9.319 1.00 59.69 107 PHE A CA 1
ATOM 857 C C . PHE A 1 107 ? 19.333 -14.950 -9.656 1.00 59.69 107 PHE A C 1
ATOM 859 O O . PHE A 1 107 ? 20.249 -14.233 -10.053 1.00 59.69 107 PHE A O 1
ATOM 866 N N . SER A 1 108 ? 19.478 -16.263 -9.479 1.00 55.66 108 SER A N 1
ATOM 867 C CA . SER A 1 108 ? 20.635 -16.958 -10.044 1.00 55.66 108 SER A CA 1
ATOM 868 C C . SER A 1 108 ? 20.506 -17.017 -11.571 1.00 55.66 108 SER A C 1
ATOM 870 O O . SER A 1 108 ? 19.401 -16.953 -12.112 1.00 55.66 108 SER A O 1
ATOM 872 N N . SER A 1 109 ? 21.628 -17.185 -12.272 1.00 51.94 109 SER A N 1
ATOM 873 C CA . SER A 1 109 ? 21.691 -17.369 -13.733 1.00 51.94 109 SER A CA 1
ATOM 874 C C . SER A 1 109 ? 20.838 -18.532 -14.267 1.00 51.94 109 SER A C 1
ATOM 876 O O . SER A 1 109 ? 20.625 -18.617 -15.471 1.00 51.94 109 SER A O 1
ATOM 878 N N . ASN A 1 110 ? 20.325 -19.394 -13.382 1.00 54.97 110 ASN A N 1
ATOM 879 C CA . ASN A 1 110 ? 19.514 -20.569 -13.701 1.00 54.97 110 ASN A CA 1
ATOM 880 C C . ASN A 1 110 ? 18.016 -20.378 -13.367 1.00 54.97 110 ASN A C 1
ATOM 882 O O . ASN A 1 110 ? 17.258 -21.340 -13.395 1.00 54.97 110 ASN A O 1
ATOM 886 N N . GLY A 1 111 ? 17.575 -19.162 -13.017 1.00 52.78 111 GLY A N 1
ATOM 887 C CA . GLY A 1 111 ? 16.164 -18.856 -12.734 1.00 52.78 111 GLY A CA 1
ATOM 888 C C . GLY A 1 111 ? 15.683 -19.218 -11.324 1.00 52.78 111 GLY A C 1
ATOM 889 O O . GLY A 1 111 ? 14.559 -18.884 -10.957 1.00 52.78 111 GLY A O 1
ATOM 890 N N . GLU A 1 112 ? 16.526 -19.829 -10.490 1.00 49.88 112 GLU A N 1
ATOM 891 C CA . GLU A 1 112 ? 16.195 -20.124 -9.094 1.00 49.88 112 GLU A CA 1
ATOM 892 C C . GLU A 1 112 ? 16.513 -18.926 -8.186 1.00 49.88 112 GLU A C 1
ATOM 894 O O . GLU A 1 112 ? 17.600 -18.332 -8.256 1.00 49.88 112 GLU A O 1
ATOM 899 N N . ALA A 1 113 ? 15.564 -18.562 -7.319 1.00 51.50 113 ALA A N 1
ATOM 900 C CA . ALA A 1 113 ? 15.708 -17.476 -6.355 1.00 51.50 113 ALA A CA 1
ATOM 901 C C . ALA A 1 113 ? 16.710 -17.865 -5.254 1.00 51.50 113 ALA A C 1
ATOM 903 O O . ALA A 1 113 ? 16.369 -18.541 -4.284 1.00 51.50 113 ALA A O 1
ATOM 904 N N . GLN A 1 114 ? 17.958 -17.420 -5.386 1.00 50.53 114 GLN A N 1
ATOM 905 C CA . GLN A 1 114 ? 18.988 -17.595 -4.361 1.00 50.53 114 GLN A CA 1
ATOM 906 C C . GLN A 1 114 ? 19.172 -16.293 -3.584 1.00 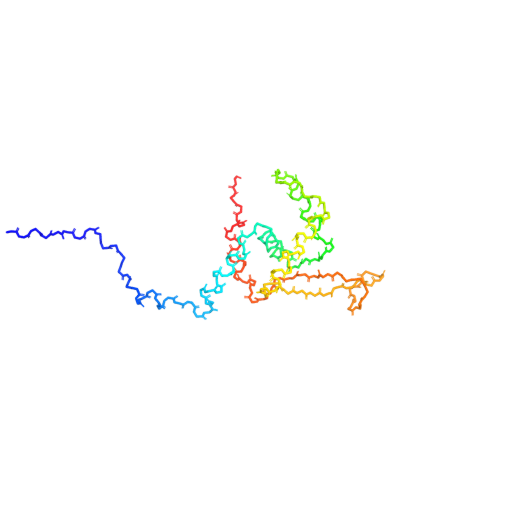50.53 114 GLN A C 1
ATOM 908 O O . GLN A 1 114 ? 19.180 -15.227 -4.178 1.00 50.53 114 GLN A O 1
ATOM 913 N N . ASN A 1 115 ? 19.361 -16.352 -2.262 1.00 50.62 115 ASN A N 1
ATOM 914 C CA . ASN A 1 115 ? 19.624 -15.182 -1.406 1.00 50.62 115 ASN A CA 1
ATOM 915 C C . ASN A 1 115 ? 21.094 -14.690 -1.523 1.00 50.62 115 ASN A C 1
ATOM 917 O O . ASN A 1 115 ? 21.822 -14.710 -0.529 1.00 50.62 115 ASN A O 1
ATOM 921 N N . LYS A 1 116 ? 21.574 -14.283 -2.706 1.00 43.78 116 LYS A N 1
ATOM 922 C CA . LYS A 1 116 ? 22.958 -13.810 -2.918 1.00 43.78 116 LYS A CA 1
ATOM 923 C C . LYS A 1 116 ? 23.026 -12.484 -3.674 1.00 43.78 116 LYS A C 1
ATOM 925 O O . LYS A 1 116 ? 22.587 -12.394 -4.804 1.00 43.78 116 LYS A O 1
ATOM 930 N N . ASN A 1 117 ? 23.663 -11.509 -3.028 1.00 46.12 117 ASN A N 1
ATOM 931 C CA . ASN A 1 117 ? 23.762 -10.055 -3.243 1.00 46.12 117 ASN A CA 1
ATOM 932 C C . ASN A 1 117 ? 23.916 -9.414 -4.650 1.00 46.12 117 ASN A C 1
ATOM 934 O O . ASN A 1 117 ? 24.050 -8.187 -4.676 1.00 46.12 117 ASN A O 1
ATOM 938 N N . ASP A 1 118 ? 23.817 -10.123 -5.776 1.00 41.75 118 ASP A N 1
ATOM 939 C CA . ASP A 1 118 ? 23.984 -9.539 -7.117 1.00 41.75 118 ASP A CA 1
ATOM 940 C C . ASP A 1 118 ? 22.680 -9.558 -7.935 1.00 41.75 118 ASP A C 1
ATOM 942 O O . ASP A 1 118 ? 22.064 -10.596 -8.158 1.00 41.75 118 ASP A O 1
ATOM 946 N N . GLY A 1 119 ? 22.227 -8.356 -8.322 1.00 51.62 119 GLY A N 1
ATOM 947 C CA . GLY A 1 119 ? 20.910 -8.075 -8.917 1.00 51.62 119 GLY A CA 1
ATOM 948 C C . GLY A 1 119 ? 19.830 -7.760 -7.870 1.00 51.62 119 GLY A C 1
ATOM 949 O O . GLY A 1 119 ? 19.059 -8.628 -7.485 1.00 51.62 119 GLY A O 1
ATOM 950 N N . LYS A 1 120 ? 19.768 -6.513 -7.373 1.00 67.56 120 LYS A N 1
ATOM 951 C CA . LYS A 1 120 ? 18.926 -6.127 -6.217 1.00 67.56 120 LYS A CA 1
ATOM 952 C C . LYS A 1 120 ? 17.495 -5.763 -6.617 1.00 67.56 120 LYS A C 1
ATOM 954 O O . LYS A 1 120 ? 17.114 -4.592 -6.561 1.00 67.56 120 LYS A O 1
ATOM 959 N N . TRP A 1 121 ? 16.677 -6.751 -6.954 1.00 78.56 121 TRP A N 1
ATOM 960 C CA . TRP A 1 121 ? 15.233 -6.529 -6.975 1.00 78.56 121 TRP A CA 1
ATOM 961 C C . TRP A 1 121 ? 14.697 -6.509 -5.545 1.00 78.56 121 TRP A C 1
ATOM 963 O O . TRP A 1 121 ? 15.268 -7.109 -4.633 1.00 78.56 121 TRP A O 1
ATOM 973 N N . THR A 1 122 ? 13.626 -5.761 -5.309 1.00 87.31 122 THR A N 1
ATOM 974 C CA . THR A 1 122 ? 12.974 -5.726 -3.998 1.00 87.31 122 THR A CA 1
ATOM 975 C C . THR A 1 122 ? 11.545 -6.202 -4.170 1.00 87.31 122 THR A C 1
ATOM 977 O O . THR A 1 122 ? 10.803 -5.610 -4.951 1.00 87.31 122 THR A O 1
ATOM 980 N N . SER A 1 123 ? 11.160 -7.253 -3.447 1.00 90.00 123 SER A N 1
ATOM 981 C CA . SER A 1 123 ? 9.752 -7.592 -3.300 1.00 90.00 123 SER A CA 1
ATOM 982 C C . SER A 1 123 ? 9.140 -6.830 -2.145 1.00 90.00 123 SER A C 1
ATOM 984 O O . SER A 1 123 ? 9.796 -6.562 -1.134 1.00 90.00 123 SER A O 1
ATOM 986 N N . TYR A 1 124 ? 7.872 -6.491 -2.311 1.00 93.88 124 TYR A N 1
ATOM 987 C CA . TYR A 1 124 ? 7.039 -5.867 -1.304 1.00 93.88 124 TYR A CA 1
ATOM 988 C C . TYR A 1 124 ? 5.819 -6.743 -1.068 1.00 93.88 124 TYR A C 1
ATOM 990 O O . TYR A 1 124 ? 5.249 -7.272 -2.016 1.00 93.88 124 TYR A O 1
ATOM 998 N N . LYS A 1 125 ? 5.411 -6.864 0.192 1.00 95.00 125 LYS A N 1
ATOM 999 C CA . LYS A 1 125 ? 4.167 -7.519 0.609 1.00 95.00 125 LYS A CA 1
ATOM 1000 C C . LYS A 1 125 ? 3.521 -6.717 1.730 1.00 95.00 125 LYS A C 1
ATOM 1002 O O . LYS A 1 125 ? 4.213 -5.978 2.434 1.00 95.00 125 LYS A O 1
ATOM 1007 N N . ILE A 1 126 ? 2.213 -6.850 1.914 1.00 95.75 126 ILE A N 1
ATOM 1008 C CA . ILE A 1 126 ? 1.523 -6.196 3.034 1.00 95.75 126 ILE A CA 1
ATOM 1009 C C . ILE A 1 126 ? 1.956 -6.854 4.348 1.00 95.75 126 ILE A C 1
ATOM 1011 O O . ILE A 1 126 ? 2.040 -8.079 4.448 1.00 95.75 126 ILE A O 1
ATOM 1015 N N . SER A 1 127 ? 2.245 -6.039 5.362 1.00 94.94 127 SER A N 1
ATOM 1016 C CA . SER A 1 127 ? 2.571 -6.547 6.690 1.00 94.94 127 SER A CA 1
ATOM 1017 C C . SER A 1 127 ? 1.369 -7.254 7.304 1.00 94.94 127 SER A C 1
ATOM 1019 O O . SER A 1 127 ? 0.233 -6.778 7.218 1.00 94.94 127 SER A O 1
ATOM 1021 N N . ARG A 1 128 ? 1.625 -8.367 7.999 1.00 92.12 128 ARG A N 1
ATOM 1022 C CA . ARG A 1 128 ? 0.578 -9.165 8.660 1.00 92.12 128 ARG A CA 1
ATOM 1023 C C . ARG A 1 128 ? -0.286 -8.335 9.610 1.00 92.12 128 ARG A C 1
ATOM 1025 O O . ARG A 1 128 ? -1.491 -8.552 9.673 1.00 92.12 128 ARG A O 1
ATOM 1032 N N . ASN A 1 129 ? 0.311 -7.338 10.265 1.00 90.06 129 ASN A N 1
ATOM 1033 C CA . ASN A 1 129 ? -0.376 -6.446 11.204 1.00 90.06 129 ASN A CA 1
ATOM 1034 C C . ASN A 1 129 ? -1.456 -5.581 10.536 1.00 90.06 129 ASN A C 1
ATOM 1036 O O . ASN A 1 129 ? -2.403 -5.163 11.195 1.00 90.06 129 ASN A O 1
ATOM 1040 N N 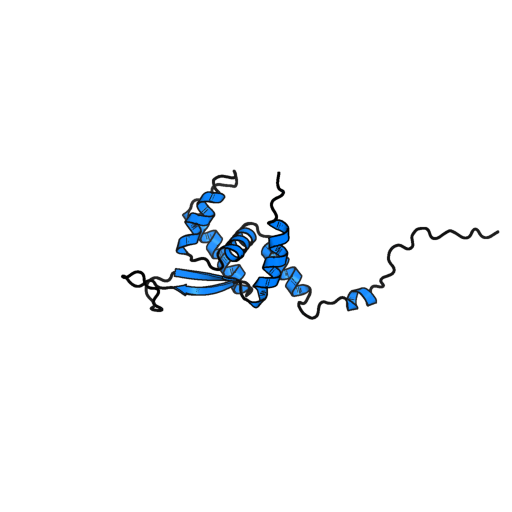. TYR A 1 130 ? -1.314 -5.309 9.236 1.00 90.31 130 TYR A N 1
ATOM 1041 C CA . TYR A 1 130 ? -2.208 -4.431 8.484 1.00 90.31 130 TYR A CA 1
ATOM 1042 C C . TYR A 1 130 ? -3.067 -5.174 7.459 1.00 90.31 130 TYR A C 1
ATOM 1044 O O . TYR A 1 130 ? -4.017 -4.595 6.941 1.00 90.31 130 TYR A O 1
ATOM 1052 N N . TYR A 1 131 ? -2.775 -6.443 7.169 1.00 91.25 131 TYR A N 1
ATOM 1053 C CA . TYR A 1 131 ? -3.451 -7.188 6.107 1.00 91.25 131 TYR A CA 1
ATOM 1054 C C . TYR A 1 131 ? -4.973 -7.245 6.297 1.00 91.25 131 TYR A C 1
ATOM 1056 O O . TYR A 1 131 ? -5.714 -6.843 5.404 1.00 91.25 131 TYR A O 1
ATOM 1064 N N . SER A 1 132 ? -5.443 -7.669 7.476 1.00 88.69 132 SER A N 1
ATOM 1065 C CA . SER A 1 132 ? -6.881 -7.818 7.755 1.00 88.69 132 SER A CA 1
ATOM 1066 C C . SER A 1 132 ? -7.639 -6.487 7.651 1.00 88.69 132 SER A C 1
ATOM 1068 O O . SER A 1 132 ? -8.650 -6.389 6.956 1.00 88.69 132 SER A O 1
ATOM 1070 N N . ILE A 1 133 ? -7.111 -5.424 8.269 1.00 88.06 133 ILE A N 1
ATOM 1071 C CA . ILE A 1 133 ? -7.758 -4.107 8.244 1.00 88.06 133 ILE A CA 1
ATOM 1072 C C . ILE A 1 133 ? -7.757 -3.497 6.838 1.00 88.06 133 ILE A C 1
ATOM 1074 O O . ILE A 1 133 ? -8.777 -2.969 6.397 1.00 88.06 133 ILE A O 1
ATOM 1078 N N . LEU A 1 134 ? -6.651 -3.617 6.098 1.00 90.50 134 LEU A N 1
ATOM 1079 C CA . LEU A 1 134 ? -6.565 -3.132 4.722 1.00 90.50 134 LEU A CA 1
ATOM 1080 C C . LEU A 1 134 ? -7.513 -3.885 3.801 1.00 90.50 134 LEU A C 1
ATOM 1082 O O . LEU A 1 134 ? -8.178 -3.246 2.991 1.00 90.50 134 LEU A O 1
ATOM 1086 N N . LYS A 1 135 ? -7.607 -5.210 3.948 1.00 90.12 135 LYS A N 1
ATOM 1087 C CA . LYS A 1 135 ? -8.550 -6.037 3.199 1.00 90.12 135 LYS A CA 1
ATOM 1088 C C . LYS A 1 135 ? -9.983 -5.554 3.422 1.00 90.12 135 LYS A C 1
ATOM 1090 O O . LYS A 1 135 ? -10.639 -5.190 2.456 1.00 90.12 135 LYS A O 1
ATOM 1095 N N . ASN A 1 136 ? -10.412 -5.405 4.675 1.00 87.19 136 ASN A N 1
ATOM 1096 C CA . ASN A 1 136 ? -11.769 -4.949 5.005 1.00 87.19 136 ASN A CA 1
ATOM 1097 C C . ASN A 1 136 ? -12.084 -3.545 4.455 1.00 87.19 136 ASN A C 1
ATOM 1099 O O . ASN A 1 136 ? -13.157 -3.315 3.888 1.00 87.19 136 ASN A O 1
ATOM 1103 N N . ILE A 1 137 ? -11.145 -2.602 4.592 1.00 86.62 137 ILE A N 1
ATOM 1104 C CA . ILE A 1 137 ? -11.323 -1.238 4.078 1.00 86.62 137 ILE A CA 1
ATOM 1105 C C . ILE A 1 137 ? -11.400 -1.261 2.549 1.00 86.62 137 ILE A C 1
ATOM 1107 O O . ILE A 1 137 ? -12.305 -0.671 1.971 1.00 86.62 137 ILE A O 1
ATOM 1111 N N . ILE A 1 138 ? -10.464 -1.931 1.875 1.00 87.50 138 ILE A N 1
ATOM 1112 C CA . ILE A 1 138 ? -10.319 -1.872 0.416 1.00 87.50 138 ILE A CA 1
ATOM 1113 C C . ILE A 1 138 ? -11.379 -2.709 -0.310 1.00 87.50 138 ILE A C 1
ATOM 1115 O O . ILE A 1 138 ? -11.882 -2.264 -1.347 1.00 87.50 138 ILE A O 1
ATOM 1119 N N . GLU A 1 139 ? -11.749 -3.884 0.206 1.00 82.06 139 GLU A N 1
ATOM 1120 C CA . GLU A 1 139 ? -12.789 -4.745 -0.382 1.00 82.06 139 GLU A CA 1
ATOM 1121 C C . GLU A 1 139 ? -14.129 -4.020 -0.492 1.00 82.06 139 GLU A C 1
ATOM 1123 O O . GLU A 1 139 ? -14.826 -4.163 -1.500 1.00 82.06 139 GLU A O 1
ATOM 1128 N N . SER A 1 140 ? -14.444 -3.166 0.485 1.00 73.56 140 SER A N 1
ATOM 1129 C CA . SER A 1 140 ? -15.651 -2.332 0.483 1.00 73.56 140 SER A CA 1
ATOM 1130 C C . SER A 1 140 ? -15.750 -1.433 -0.758 1.00 73.56 140 SER A C 1
ATOM 1132 O O . SER A 1 140 ? -16.849 -1.130 -1.210 1.00 73.56 140 SER A O 1
ATOM 1134 N N . PHE A 1 141 ? -14.614 -1.066 -1.359 1.00 70.88 141 PHE A N 1
ATOM 1135 C CA . PHE A 1 141 ? -14.533 -0.259 -2.584 1.00 70.88 141 PHE A CA 1
ATOM 1136 C C . PHE A 1 141 ? -14.234 -1.076 -3.849 1.00 70.88 141 PHE A C 1
ATOM 1138 O O . PHE A 1 141 ? -14.045 -0.493 -4.916 1.00 70.88 141 PHE A O 1
ATOM 1145 N N . SER A 1 142 ? -14.099 -2.397 -3.722 1.00 63.56 142 SER A N 1
ATOM 1146 C CA . SER A 1 142 ? -13.699 -3.302 -4.808 1.00 63.56 142 SER A CA 1
ATOM 1147 C C . SER A 1 142 ? -14.849 -4.188 -5.289 1.00 63.56 142 SER A C 1
ATOM 1149 O O . SER A 1 142 ? -14.725 -4.835 -6.327 1.00 63.56 142 SER A O 1
ATOM 1151 N N . LYS A 1 143 ? -15.993 -4.189 -4.586 1.00 58.28 143 LYS A N 1
ATOM 1152 C CA . LYS A 1 143 ? -17.242 -4.747 -5.110 1.00 58.28 143 LYS A CA 1
ATOM 1153 C C . LYS A 1 143 ? -17.675 -3.921 -6.314 1.00 58.28 143 LYS A C 1
ATOM 1155 O O . LYS A 1 143 ? -18.267 -2.854 -6.176 1.00 58.28 143 LYS A O 1
ATOM 1160 N N . SER A 1 144 ? -17.348 -4.428 -7.496 1.00 50.31 144 SER A N 1
ATOM 1161 C CA . SER A 1 144 ? -17.941 -3.986 -8.747 1.00 50.31 144 SER A CA 1
ATOM 1162 C C . SER A 1 144 ? -19.462 -3.997 -8.575 1.00 50.31 144 SER A C 1
ATOM 1164 O O . SER A 1 144 ? -20.054 -5.031 -8.255 1.00 50.31 144 SER A O 1
ATOM 1166 N N . GLN A 1 145 ? -20.087 -2.828 -8.743 1.00 43.69 145 GLN A N 1
ATOM 1167 C CA . GLN A 1 145 ? -21.474 -2.779 -9.178 1.00 43.69 145 GLN A CA 1
ATOM 1168 C C . GLN A 1 145 ? -21.533 -3.662 -10.421 1.00 43.69 145 GLN A C 1
ATOM 1170 O O . GLN A 1 145 ? -20.906 -3.337 -11.428 1.00 43.69 145 GLN A O 1
ATOM 1175 N N . LYS A 1 146 ? -22.233 -4.797 -10.329 1.00 36.56 146 LYS A N 1
ATOM 1176 C CA . LYS A 1 146 ? -22.773 -5.437 -11.523 1.00 36.56 146 LYS A CA 1
ATOM 1177 C C . LYS A 1 146 ? -23.650 -4.370 -12.183 1.00 36.56 146 LYS A C 1
ATOM 1179 O O . LYS A 1 146 ? -24.730 -4.091 -11.667 1.00 36.56 146 LYS A O 1
ATOM 1184 N N . MET A 1 147 ? -23.113 -3.698 -13.197 1.00 37.53 147 MET A N 1
ATOM 1185 C CA . MET A 1 147 ? -23.921 -3.019 -14.205 1.00 37.53 147 MET A CA 1
ATOM 1186 C C . MET A 1 147 ? -24.436 -4.073 -15.171 1.00 37.53 147 MET A C 1
ATOM 1188 O O . MET A 1 147 ? -23.646 -4.993 -15.490 1.00 37.53 147 MET A O 1
#